Protein AF-A0AAV4UXT6-F1 (afdb_monomer_lite)

pLDDT: mean 92.18, std 6.29, range [61.75, 96.94]

Organism: Caerostris extrusa (NCBI:txid172846)

InterPro domains:
  IPR007315 GPI mannosyltransferase 2 [PF04188] (6-175)
  IPR007315 GPI mannosyltransferase 2 [PTHR12468] (5-175)

Secondary structure (DSSP, 8-state):
--HHHHHHHHHHHHHHHHHHHHHHHHHSPPP---------PPPPSHHHHHHHHHHGGGGSTTHHHHHHHHHH-S-SGGGGGS-SHHHHHHHHHHHHHHHHSTTTS-HHHHHHHHHHHHHHHHHHHHHHHHHHHHHHHH--HHHHHHHHHHHHSSGGGGTTTSS-SHHHHHHHHHHHHT-

Radius of gyration: 17.17 Å; chains: 1; bounding box: 43×36×46 Å

Structure (mmCIF, N/CA/C/O backbone):
data_AF-A0AAV4UXT6-F1
#
_entry.id   AF-A0AAV4UXT6-F1
#
loop_
_atom_site.group_PDB
_atom_site.id
_atom_site.type_symbol
_atom_site.label_atom_id
_atom_site.label_alt_id
_atom_site.label_comp_id
_atom_site.label_asym_id
_atom_site.label_entity_id
_atom_site.label_seq_id
_atom_site.pdbx_PDB_ins_code
_atom_site.Cartn_x
_atom_site.Cartn_y
_atom_site.Cartn_z
_atom_site.occupancy
_atom_site.B_iso_or_equiv
_atom_site.auth_seq_id
_atom_site.auth_comp_id
_atom_site.auth_asym_id
_atom_site.auth_atom_id
_atom_site.pdbx_PDB_model_num
ATOM 1 N N . MET A 1 1 ? -6.834 -1.978 26.016 1.00 62.28 1 MET A N 1
ATOM 2 C CA . MET A 1 1 ? -5.698 -1.827 25.078 1.00 62.28 1 MET A CA 1
ATOM 3 C C . MET A 1 1 ? -5.603 -0.395 24.570 1.00 62.28 1 MET A C 1
ATOM 5 O O . MET A 1 1 ? -6.599 0.186 24.147 1.00 62.28 1 MET A O 1
ATOM 9 N N . SER A 1 2 ? -4.402 0.189 24.598 1.00 81.94 2 SER A N 1
ATOM 10 C CA . SER A 1 2 ? -4.168 1.509 24.000 1.00 81.94 2 SER A CA 1
ATOM 11 C C . SER A 1 2 ? -4.157 1.413 22.470 1.00 81.94 2 SER A C 1
ATOM 13 O O . SER A 1 2 ? -3.849 0.358 21.909 1.00 81.94 2 SER A O 1
ATOM 15 N N . GLY A 1 3 ? -4.457 2.516 21.775 1.00 85.19 3 GLY A N 1
ATOM 16 C CA . GLY A 1 3 ? -4.380 2.569 20.306 1.00 85.19 3 GLY A CA 1
ATOM 17 C C . GLY A 1 3 ? -2.999 2.173 19.760 1.00 85.19 3 GLY A C 1
ATOM 18 O O . GLY A 1 3 ? -2.897 1.640 18.661 1.00 85.19 3 GLY A O 1
ATOM 19 N N . THR A 1 4 ? -1.944 2.329 20.563 1.00 90.81 4 THR A N 1
ATOM 20 C CA . THR A 1 4 ? -0.584 1.879 20.244 1.00 90.81 4 THR A CA 1
ATOM 21 C C . THR A 1 4 ? -0.485 0.361 20.094 1.00 90.81 4 THR A C 1
ATOM 23 O O . THR A 1 4 ? 0.225 -0.117 19.213 1.00 90.81 4 THR A O 1
ATOM 26 N N . CYS A 1 5 ? -1.195 -0.418 20.918 1.00 93.56 5 CYS A N 1
ATOM 27 C CA . CYS A 1 5 ? -1.213 -1.877 20.785 1.00 93.56 5 CYS A CA 1
ATOM 28 C C . CYS A 1 5 ? -1.879 -2.303 19.470 1.00 93.56 5 CYS A C 1
ATOM 30 O O . CYS A 1 5 ? -1.351 -3.167 18.777 1.00 93.56 5 CYS A O 1
ATOM 32 N N . VAL A 1 6 ? -2.988 -1.652 19.102 1.00 95.12 6 VAL A N 1
ATOM 33 C CA . VAL A 1 6 ? -3.695 -1.894 17.832 1.00 95.12 6 VAL A CA 1
ATOM 34 C C . VAL A 1 6 ? -2.801 -1.554 16.638 1.00 95.12 6 VAL A C 1
ATOM 36 O O . VAL A 1 6 ? -2.706 -2.335 15.696 1.00 95.12 6 VAL A O 1
ATOM 39 N N . PHE A 1 7 ? -2.077 -0.435 16.704 1.00 95.81 7 PHE A N 1
ATOM 40 C CA . PHE A 1 7 ? -1.124 -0.042 15.666 1.00 95.81 7 PHE A CA 1
ATOM 41 C C . PHE A 1 7 ? -0.001 -1.074 15.483 1.00 95.81 7 PHE A C 1
ATOM 43 O O . PHE A 1 7 ? 0.257 -1.520 14.368 1.00 95.81 7 PHE A O 1
ATOM 50 N N . LYS A 1 8 ? 0.640 -1.497 16.584 1.00 95.56 8 LYS A N 1
ATOM 51 C CA . LYS A 1 8 ? 1.703 -2.517 16.555 1.00 95.56 8 LYS A CA 1
ATOM 52 C C . LYS A 1 8 ? 1.195 -3.850 16.009 1.00 95.56 8 LYS A C 1
ATOM 54 O O . LYS A 1 8 ? 1.882 -4.480 15.211 1.00 95.56 8 LYS A O 1
ATOM 59 N N . PHE A 1 9 ? -0.007 -4.255 16.411 1.00 96.50 9 PHE A N 1
ATOM 60 C CA . PHE A 1 9 ? -0.641 -5.461 15.894 1.00 96.50 9 PHE A CA 1
ATOM 61 C C . PHE A 1 9 ? -0.889 -5.362 14.386 1.00 96.50 9 PHE A C 1
ATOM 63 O O . PHE A 1 9 ? -0.531 -6.274 13.650 1.00 96.50 9 PHE A O 1
ATOM 70 N N . SER A 1 10 ? -1.422 -4.234 13.910 1.00 96.56 10 SER A N 1
ATOM 71 C CA . SER A 1 10 ? -1.624 -4.005 12.478 1.00 96.56 10 SER A CA 1
ATOM 72 C C . SER A 1 10 ? -0.317 -4.138 11.694 1.00 96.56 10 SER A C 1
ATOM 74 O O . SER A 1 10 ? -0.272 -4.883 10.717 1.00 96.56 10 SER A O 1
ATOM 76 N N . LEU A 1 11 ? 0.769 -3.506 12.158 1.00 96.50 11 LEU A N 1
ATOM 77 C CA . LEU A 1 11 ? 2.090 -3.636 11.533 1.00 96.50 11 LEU A CA 1
ATOM 78 C C . LEU A 1 11 ? 2.589 -5.085 11.502 1.00 96.50 11 LEU A C 1
ATOM 80 O O . LEU A 1 11 ? 3.112 -5.523 10.478 1.00 96.50 11 LEU A O 1
ATOM 84 N N . PHE A 1 12 ? 2.390 -5.843 12.583 1.00 96.81 12 PHE A N 1
ATOM 85 C CA . PHE A 1 12 ? 2.720 -7.268 12.614 1.00 96.81 12 PHE A CA 1
ATOM 86 C C . PHE A 1 12 ? 1.941 -8.051 11.547 1.00 96.81 12 PHE A C 1
ATOM 88 O O . PHE A 1 12 ? 2.535 -8.829 10.803 1.00 96.81 12 PHE A O 1
ATOM 95 N N . VAL A 1 13 ? 0.637 -7.793 11.396 1.00 96.81 13 VAL A N 1
ATOM 96 C CA . VAL A 1 13 ? -0.163 -8.422 10.336 1.00 96.81 13 VAL A CA 1
ATOM 97 C C . VAL A 1 13 ? 0.342 -8.008 8.949 1.00 96.81 13 VAL A C 1
ATOM 99 O O . VAL A 1 13 ? 0.394 -8.850 8.061 1.00 96.81 13 VAL A O 1
ATOM 102 N N . ARG A 1 14 ? 0.747 -6.748 8.727 1.00 95.62 14 ARG A N 1
ATOM 103 C CA . ARG A 1 14 ? 1.320 -6.319 7.431 1.00 95.62 14 ARG A CA 1
ATOM 104 C C . ARG A 1 14 ? 2.613 -7.063 7.109 1.00 95.62 14 ARG A C 1
ATOM 106 O O . ARG A 1 14 ? 2.767 -7.541 5.991 1.00 95.62 14 ARG A O 1
ATOM 113 N N . PHE A 1 15 ? 3.501 -7.212 8.088 1.00 96.12 15 PHE A N 1
ATOM 114 C CA . PHE A 1 15 ? 4.720 -8.002 7.927 1.00 96.12 15 PHE A CA 1
ATOM 115 C C . PHE A 1 15 ? 4.406 -9.465 7.587 1.00 96.12 15 PHE A C 1
ATOM 117 O O . PHE A 1 15 ? 4.998 -10.033 6.672 1.00 96.12 15 PHE A O 1
ATOM 124 N N . PHE A 1 16 ? 3.414 -10.054 8.258 1.00 96.50 16 PHE A N 1
ATOM 125 C CA . PHE A 1 16 ? 2.954 -11.405 7.954 1.00 96.50 16 PHE A CA 1
ATOM 126 C C . PHE A 1 16 ? 2.375 -11.529 6.533 1.00 96.50 16 PHE A C 1
ATOM 128 O O . PHE A 1 16 ? 2.698 -12.480 5.826 1.00 96.50 16 PHE A O 1
ATOM 135 N N . VAL A 1 17 ? 1.591 -10.547 6.070 1.00 96.44 17 VAL A N 1
ATOM 136 C CA . VAL A 1 17 ? 1.073 -10.496 4.688 1.00 96.44 17 VAL A CA 1
ATOM 137 C C . VAL A 1 17 ? 2.209 -10.420 3.664 1.00 96.44 17 VAL A C 1
ATOM 139 O O . VAL A 1 17 ? 2.128 -11.092 2.641 1.00 96.44 17 VAL A O 1
ATOM 142 N N . ILE A 1 18 ? 3.285 -9.673 3.940 1.00 96.06 18 ILE A N 1
ATOM 143 C CA . ILE A 1 18 ? 4.481 -9.642 3.079 1.00 96.06 18 ILE A CA 1
ATOM 144 C C . ILE A 1 18 ? 5.108 -11.040 2.983 1.00 96.06 18 ILE A C 1
ATOM 146 O O . ILE A 1 18 ? 5.388 -11.506 1.883 1.00 96.06 18 ILE A O 1
ATOM 150 N N . ILE A 1 19 ? 5.267 -11.754 4.103 1.00 96.38 19 ILE A N 1
ATOM 151 C CA . ILE A 1 19 ? 5.799 -13.129 4.091 1.00 96.38 19 ILE A CA 1
ATOM 152 C C . ILE A 1 19 ? 4.906 -14.058 3.262 1.00 96.38 19 ILE A C 1
ATOM 154 O O . ILE A 1 19 ? 5.407 -14.787 2.405 1.00 96.38 19 ILE A O 1
ATOM 158 N N . LEU A 1 20 ? 3.590 -14.029 3.493 1.00 95.56 20 LEU A N 1
ATOM 159 C CA . LEU A 1 20 ? 2.650 -14.855 2.736 1.00 95.56 20 LEU A CA 1
ATOM 160 C C . LEU A 1 20 ? 2.705 -14.536 1.244 1.00 95.56 20 LEU A C 1
ATOM 162 O O . LEU A 1 20 ? 2.775 -15.453 0.430 1.00 95.56 20 LEU A O 1
ATOM 166 N N . GLN A 1 21 ? 2.725 -13.253 0.881 1.00 95.19 21 GLN A N 1
ATOM 167 C CA . GLN A 1 21 ? 2.841 -12.824 -0.508 1.00 95.19 21 GLN A CA 1
ATOM 168 C C . GLN A 1 21 ? 4.116 -13.376 -1.152 1.00 95.19 21 GLN A C 1
ATOM 170 O O . GLN A 1 21 ? 4.045 -13.875 -2.273 1.00 95.19 21 GLN A O 1
ATOM 175 N N . VAL A 1 22 ? 5.261 -13.344 -0.463 1.00 96.25 22 VAL A N 1
ATOM 176 C CA . VAL A 1 22 ? 6.520 -13.909 -0.976 1.00 96.25 22 VAL A CA 1
ATOM 177 C C . VAL A 1 22 ? 6.392 -15.406 -1.233 1.00 96.25 22 VAL A C 1
ATOM 179 O O . VAL A 1 22 ? 6.798 -15.871 -2.294 1.00 96.25 22 VAL A O 1
ATOM 182 N N . ILE A 1 23 ? 5.813 -16.159 -0.295 1.00 96.06 23 ILE A N 1
ATOM 183 C CA . ILE A 1 23 ? 5.627 -17.609 -0.435 1.00 96.06 23 ILE A CA 1
ATOM 184 C C . ILE A 1 23 ? 4.699 -17.909 -1.618 1.00 96.06 23 ILE A C 1
ATOM 186 O O . ILE A 1 23 ? 5.074 -18.637 -2.538 1.00 96.06 23 ILE A O 1
ATOM 190 N N . PHE A 1 24 ? 3.504 -17.313 -1.641 1.00 94.38 24 PHE A N 1
ATOM 191 C CA . PHE A 1 24 ? 2.503 -17.611 -2.665 1.00 94.38 24 PHE A CA 1
ATOM 192 C C . PHE A 1 24 ? 2.919 -17.148 -4.058 1.00 94.38 24 PHE A C 1
ATOM 194 O O . PHE A 1 24 ? 2.705 -17.887 -5.010 1.00 94.38 24 PHE A O 1
ATOM 201 N N . ASN A 1 25 ? 3.606 -16.011 -4.186 1.00 93.62 25 ASN A N 1
ATOM 202 C CA . ASN A 1 25 ? 4.142 -15.546 -5.469 1.00 93.62 25 ASN A CA 1
ATOM 203 C C . ASN A 1 25 ? 5.218 -16.489 -6.048 1.00 93.62 25 ASN A C 1
ATOM 205 O O . ASN A 1 25 ? 5.649 -16.305 -7.182 1.00 93.62 25 ASN A O 1
ATOM 209 N N . ARG A 1 26 ? 5.718 -17.461 -5.275 1.00 92.12 26 ARG A N 1
ATOM 210 C CA . ARG A 1 26 ? 6.676 -18.473 -5.752 1.00 92.12 26 ARG A CA 1
ATOM 211 C C . ARG A 1 26 ? 6.064 -19.848 -5.909 1.00 92.12 26 ARG A C 1
ATOM 213 O O . ARG A 1 26 ? 6.454 -20.575 -6.815 1.00 92.12 26 ARG A O 1
ATOM 220 N N . CYS A 1 27 ? 5.135 -20.204 -5.033 1.00 94.88 27 CYS A N 1
ATOM 221 C CA . CYS A 1 27 ? 4.478 -21.501 -5.081 1.00 94.88 27 CYS A CA 1
ATOM 222 C C . CYS A 1 27 ? 3.345 -21.550 -6.110 1.00 94.88 27 CYS A C 1
ATOM 224 O O . CYS A 1 27 ? 3.051 -22.625 -6.625 1.00 94.88 27 CYS A O 1
ATOM 226 N N . VAL A 1 28 ? 2.699 -20.416 -6.395 1.00 92.81 28 VAL A N 1
ATOM 227 C CA . VAL A 1 28 ? 1.532 -20.345 -7.275 1.00 92.81 28 VAL A CA 1
ATOM 228 C C . VAL A 1 28 ? 1.920 -19.622 -8.565 1.00 92.81 28 VAL A C 1
ATOM 230 O O . VAL A 1 28 ? 2.397 -18.489 -8.495 1.00 92.81 28 VAL A O 1
ATOM 233 N N . PRO A 1 29 ? 1.747 -20.252 -9.741 1.00 89.06 29 PRO A N 1
ATOM 234 C CA . PRO A 1 29 ? 2.010 -19.589 -11.009 1.00 89.06 29 PRO A CA 1
ATOM 235 C C . PRO A 1 29 ? 1.006 -18.457 -11.240 1.00 89.06 29 PRO A C 1
ATOM 237 O O . PRO A 1 29 ? -0.183 -18.594 -10.944 1.00 89.06 29 PRO A O 1
ATOM 240 N N . ASP A 1 30 ? 1.486 -17.350 -11.804 1.00 85.31 30 ASP A N 1
ATOM 241 C CA . ASP A 1 30 ? 0.629 -16.220 -12.146 1.00 85.31 30 ASP A CA 1
ATOM 242 C C . ASP A 1 30 ? -0.387 -16.623 -13.223 1.00 85.31 30 ASP A C 1
ATOM 244 O O . ASP A 1 30 ? -0.050 -17.230 -14.244 1.00 85.31 30 ASP A O 1
ATOM 248 N N . HIS A 1 31 ? -1.647 -16.246 -13.009 1.00 86.69 31 HIS A N 1
ATOM 249 C CA . HIS A 1 31 ? -2.671 -16.378 -14.034 1.00 86.69 31 HIS A CA 1
ATOM 250 C C . HIS A 1 31 ? -2.338 -15.457 -15.215 1.00 86.69 31 HIS A C 1
ATOM 252 O O . HIS A 1 31 ? -2.082 -14.264 -15.031 1.00 86.69 31 HIS A O 1
ATOM 258 N N . ASN A 1 32 ? -2.360 -15.993 -16.437 1.00 85.25 32 ASN A N 1
ATOM 259 C CA . ASN A 1 32 ? -2.116 -15.196 -17.635 1.00 85.25 32 ASN A CA 1
ATOM 260 C C . ASN A 1 32 ? -3.364 -14.382 -18.002 1.00 85.25 32 ASN A C 1
ATOM 262 O O . ASN A 1 32 ? -4.143 -14.777 -18.865 1.00 85.25 32 ASN A O 1
ATOM 266 N N . ALA A 1 33 ? -3.546 -13.254 -17.320 1.00 82.69 33 ALA A N 1
ATOM 267 C CA . ALA A 1 33 ? -4.572 -12.280 -17.653 1.00 82.69 33 ALA A CA 1
ATOM 268 C C . ALA A 1 33 ? -4.100 -11.358 -18.788 1.00 82.69 33 ALA A C 1
ATOM 270 O O . ALA A 1 33 ? -2.948 -10.896 -18.790 1.00 82.69 33 ALA A O 1
ATOM 271 N N . ASP A 1 34 ? -5.021 -11.035 -19.698 1.00 85.19 34 ASP A N 1
ATOM 272 C CA . ASP A 1 34 ? -4.883 -9.958 -20.688 1.00 85.19 34 ASP A CA 1
ATOM 273 C C . ASP A 1 34 ? -5.149 -8.591 -20.030 1.00 85.19 34 ASP A C 1
ATOM 275 O O . ASP A 1 34 ? -6.065 -7.848 -20.373 1.00 85.19 34 ASP A O 1
ATOM 279 N N . ALA A 1 35 ? -4.402 -8.320 -18.959 1.00 85.94 35 ALA A N 1
ATOM 280 C CA . ALA A 1 35 ? -4.487 -7.098 -18.172 1.00 85.94 35 ALA A CA 1
ATOM 281 C C . ALA A 1 35 ? -3.320 -6.166 -18.507 1.00 85.94 35 ALA A C 1
ATOM 283 O O . ALA A 1 35 ? -2.271 -6.603 -18.989 1.00 85.94 35 ALA A O 1
ATOM 284 N N . PHE A 1 36 ? -3.485 -4.880 -18.198 1.00 88.81 36 PHE A N 1
ATOM 285 C CA . PHE A 1 36 ? -2.430 -3.888 -18.368 1.00 88.81 36 PHE A CA 1
ATOM 286 C C . PHE A 1 36 ? -1.145 -4.302 -17.643 1.00 88.81 36 PHE A C 1
ATOM 288 O O . PHE A 1 36 ? -1.154 -4.677 -16.468 1.00 88.81 36 PHE A O 1
ATOM 295 N N . ARG A 1 37 ? -0.023 -4.202 -18.358 1.00 88.56 37 ARG A N 1
ATOM 296 C CA . ARG A 1 37 ? 1.320 -4.447 -17.833 1.00 88.56 37 ARG A CA 1
ATOM 297 C C . ARG A 1 37 ? 2.154 -3.207 -18.080 1.00 88.56 37 ARG A C 1
ATOM 299 O O . ARG A 1 37 ? 2.190 -2.699 -19.198 1.00 88.56 37 ARG A O 1
ATOM 306 N N . LEU A 1 38 ? 2.830 -2.741 -17.040 1.00 86.56 38 LEU A N 1
ATOM 307 C CA . LEU A 1 38 ? 3.765 -1.635 -17.130 1.00 86.56 38 LEU A CA 1
ATOM 308 C C . LEU A 1 38 ? 4.868 -1.979 -18.152 1.00 86.56 38 LEU A C 1
ATOM 310 O O . LEU A 1 38 ? 5.574 -2.973 -17.955 1.00 86.56 38 LEU A O 1
ATOM 314 N N . PRO A 1 39 ? 5.057 -1.182 -19.218 1.00 73.62 39 PRO A N 1
ATOM 315 C CA . PRO A 1 39 ? 6.153 -1.388 -20.155 1.00 73.62 39 PRO A CA 1
ATOM 316 C C . PRO A 1 39 ? 7.461 -0.897 -19.515 1.00 73.62 39 PRO A C 1
ATOM 318 O O . PRO A 1 39 ? 7.778 0.288 -19.588 1.00 73.62 39 PRO A O 1
ATOM 321 N N . TYR A 1 40 ? 8.206 -1.769 -18.825 1.00 70.69 40 TYR A N 1
ATOM 322 C CA . TYR A 1 40 ? 9.471 -1.372 -18.190 1.00 70.69 40 TYR A CA 1
ATOM 323 C C . TYR A 1 40 ? 10.473 -2.522 -17.993 1.00 70.69 40 TYR A C 1
ATOM 325 O O . TYR A 1 40 ? 10.098 -3.675 -17.782 1.00 70.69 40 TYR A O 1
ATOM 333 N N . GLU A 1 41 ? 11.764 -2.178 -18.013 1.00 69.44 41 GLU A N 1
ATOM 334 C CA . GLU A 1 41 ? 12.885 -3.093 -17.784 1.00 69.44 41 GLU A CA 1
ATOM 335 C C . GLU A 1 41 ? 13.230 -3.201 -16.296 1.00 69.44 41 GLU A C 1
ATOM 337 O O . GLU A 1 41 ? 13.492 -2.200 -15.635 1.00 69.44 41 GLU A O 1
ATOM 342 N N . LYS A 1 42 ? 13.285 -4.420 -15.747 1.00 72.44 42 LYS A N 1
ATOM 343 C CA . LYS A 1 42 ? 13.676 -4.628 -14.344 1.00 72.44 42 LYS A CA 1
ATOM 344 C C . LYS A 1 42 ? 15.032 -3.967 -14.061 1.00 72.44 42 LYS A C 1
ATOM 346 O O . LYS A 1 42 ? 16.009 -4.210 -14.763 1.00 72.44 42 LYS A O 1
ATOM 351 N N . GLY A 1 43 ? 15.087 -3.156 -13.001 1.00 77.00 43 GLY A N 1
ATOM 352 C CA . GLY A 1 43 ? 16.318 -2.482 -12.594 1.00 77.00 43 GLY A CA 1
ATOM 353 C C . GLY A 1 43 ? 17.450 -3.475 -12.325 1.00 77.00 43 GLY A C 1
ATOM 354 O O . GLY A 1 43 ? 17.248 -4.487 -11.656 1.00 77.00 43 GLY A O 1
ATOM 355 N N . VAL A 1 44 ? 18.648 -3.166 -12.817 1.00 81.62 44 VAL A N 1
ATOM 356 C CA . VAL A 1 44 ? 19.842 -4.001 -12.636 1.00 81.62 44 VAL A CA 1
ATOM 357 C C . VAL A 1 44 ? 20.461 -3.745 -11.256 1.00 81.62 44 VAL A C 1
ATOM 359 O O . VAL A 1 44 ? 20.420 -2.628 -10.738 1.00 81.62 44 VAL A O 1
ATOM 362 N N . GLY A 1 45 ? 21.035 -4.779 -10.638 1.00 88.50 45 GLY A N 1
ATOM 363 C CA . GLY A 1 45 ? 21.782 -4.676 -9.380 1.00 88.50 45 GLY A CA 1
ATOM 364 C C . GLY A 1 45 ? 21.142 -5.418 -8.207 1.00 88.50 45 GLY A C 1
ATOM 365 O O . GLY A 1 45 ? 19.943 -5.687 -8.185 1.00 88.50 45 GLY A O 1
ATOM 366 N N . VAL A 1 46 ? 21.963 -5.744 -7.207 1.00 90.88 46 VAL A N 1
ATOM 367 C CA . VAL A 1 46 ? 21.585 -6.624 -6.087 1.00 90.88 46 VAL A CA 1
ATOM 368 C C . VAL A 1 46 ? 20.403 -6.066 -5.293 1.00 90.88 46 VAL A C 1
ATOM 370 O O . VAL A 1 46 ? 19.443 -6.788 -5.041 1.00 90.88 46 VAL A O 1
ATOM 373 N N . SER A 1 47 ? 20.419 -4.773 -4.963 1.00 91.81 47 SER A N 1
ATOM 374 C CA . SER A 1 47 ? 19.334 -4.118 -4.221 1.00 91.81 47 SER A CA 1
ATOM 375 C C . SER A 1 47 ? 18.003 -4.169 -4.976 1.00 91.81 47 SER A C 1
ATOM 377 O O . SER A 1 47 ? 16.962 -4.438 -4.380 1.00 91.81 47 SER A O 1
ATOM 379 N N . ASN A 1 48 ? 18.035 -3.980 -6.299 1.00 91.81 48 ASN A N 1
ATOM 380 C CA . ASN A 1 48 ? 16.851 -4.091 -7.146 1.00 91.81 48 ASN A CA 1
ATOM 381 C C . ASN A 1 48 ? 16.309 -5.522 -7.175 1.00 91.81 48 ASN A C 1
ATOM 383 O O . ASN A 1 48 ? 15.100 -5.721 -7.043 1.00 91.81 48 ASN A O 1
ATOM 387 N N . THR A 1 49 ? 17.194 -6.512 -7.295 1.00 92.44 49 THR A N 1
ATOM 388 C CA . THR A 1 49 ? 16.823 -7.928 -7.244 1.00 92.44 49 THR A CA 1
ATOM 389 C C . THR A 1 49 ? 16.199 -8.287 -5.904 1.00 92.44 49 THR A C 1
ATOM 391 O O . THR A 1 49 ? 15.176 -8.959 -5.892 1.00 92.44 49 THR A O 1
ATOM 394 N N . ILE A 1 50 ? 16.753 -7.808 -4.787 1.00 93.94 50 ILE A N 1
ATOM 395 C CA . ILE A 1 50 ? 16.203 -8.046 -3.445 1.00 93.94 50 ILE A CA 1
ATOM 396 C C . ILE A 1 50 ? 14.801 -7.440 -3.329 1.00 93.94 50 ILE A C 1
ATOM 398 O O . ILE A 1 50 ? 13.859 -8.144 -2.977 1.00 93.94 50 ILE A O 1
ATOM 402 N N . VAL A 1 51 ? 14.631 -6.159 -3.667 1.00 94.12 51 VAL A N 1
ATOM 403 C CA . VAL A 1 51 ? 13.320 -5.496 -3.577 1.00 94.12 51 VAL A CA 1
ATOM 404 C C . VAL A 1 51 ? 12.288 -6.198 -4.458 1.00 94.12 51 VAL A C 1
ATOM 406 O O . VAL A 1 51 ? 11.201 -6.521 -3.984 1.00 94.12 51 VAL A O 1
ATOM 409 N N . SER A 1 52 ? 12.648 -6.520 -5.701 1.00 92.69 52 SER A N 1
ATOM 410 C CA . SER A 1 52 ? 11.764 -7.255 -6.614 1.00 92.69 52 SER A CA 1
ATOM 411 C C . SER A 1 52 ? 11.437 -8.641 -6.058 1.00 92.69 52 SER A C 1
ATOM 413 O O . SER A 1 52 ? 10.279 -9.038 -6.021 1.00 92.69 52 SER A O 1
ATOM 415 N N . TYR A 1 53 ? 12.436 -9.360 -5.541 1.00 93.25 53 TYR A N 1
ATOM 416 C CA . TYR A 1 53 ? 12.257 -10.694 -4.976 1.00 93.25 53 TYR A CA 1
ATOM 417 C C . TYR A 1 53 ? 11.183 -10.704 -3.887 1.00 93.25 53 TYR A C 1
ATOM 419 O O . TYR A 1 53 ? 10.346 -11.611 -3.877 1.00 93.25 53 TYR A O 1
ATOM 427 N N . PHE A 1 54 ? 11.231 -9.720 -2.984 1.00 95.31 54 PHE A N 1
ATOM 428 C CA . PHE A 1 54 ? 10.350 -9.654 -1.825 1.00 95.31 54 PHE A CA 1
ATOM 429 C C . PHE A 1 54 ? 9.001 -8.997 -2.107 1.00 95.31 54 PHE A C 1
ATOM 431 O O . PHE A 1 54 ? 8.039 -9.354 -1.446 1.00 95.31 54 PHE A O 1
ATOM 438 N N . LEU A 1 55 ? 8.914 -8.046 -3.038 1.00 95.81 55 LEU A N 1
ATOM 439 C CA . LEU A 1 55 ? 7.740 -7.174 -3.153 1.00 95.81 55 LEU A CA 1
ATOM 440 C C . LEU A 1 55 ? 7.062 -7.208 -4.534 1.00 95.81 55 LEU A C 1
ATOM 442 O O . LEU A 1 55 ? 6.008 -6.600 -4.693 1.00 95.81 55 LEU A O 1
ATOM 446 N N . GLU A 1 56 ? 7.608 -7.909 -5.537 1.00 92.44 56 GLU A N 1
ATOM 447 C CA . GLU A 1 56 ? 7.053 -7.922 -6.906 1.00 92.44 56 GLU A CA 1
ATOM 448 C C . GLU A 1 56 ? 5.590 -8.389 -6.956 1.00 92.44 56 GLU A C 1
ATOM 450 O O . GLU A 1 56 ? 4.821 -7.868 -7.763 1.00 92.44 56 GLU A O 1
ATOM 455 N N . GLY A 1 57 ? 5.151 -9.289 -6.071 1.00 92.94 57 GLY A N 1
ATOM 456 C CA . GLY A 1 57 ? 3.750 -9.728 -6.043 1.00 92.94 57 GLY A CA 1
ATOM 457 C C . GLY A 1 57 ? 2.761 -8.608 -5.713 1.00 92.94 57 GLY A C 1
ATOM 458 O O . GLY A 1 57 ? 1.629 -8.626 -6.188 1.00 92.94 57 GLY A O 1
ATOM 459 N N . PHE A 1 58 ? 3.195 -7.571 -4.991 1.00 95.38 58 PHE A N 1
ATOM 460 C CA . PHE A 1 58 ? 2.379 -6.384 -4.727 1.00 95.38 58 PHE A CA 1
ATOM 461 C C . PHE A 1 58 ? 2.230 -5.452 -5.930 1.00 95.38 58 PHE A C 1
ATOM 463 O O . PHE A 1 58 ? 1.428 -4.522 -5.872 1.00 95.38 58 PHE A O 1
ATOM 470 N N . SER A 1 59 ? 2.983 -5.685 -7.009 1.00 93.12 59 SER A N 1
ATOM 471 C CA . SER A 1 59 ? 2.856 -4.933 -8.258 1.00 93.12 59 SER A CA 1
ATOM 472 C C . SER A 1 59 ? 1.784 -5.490 -9.194 1.00 93.12 59 SER A C 1
ATOM 474 O O . SER A 1 59 ? 1.542 -4.890 -10.231 1.00 93.12 59 SER A O 1
ATOM 476 N N . ARG A 1 60 ? 1.164 -6.637 -8.897 1.00 89.94 60 ARG A N 1
ATOM 477 C CA . ARG A 1 60 ? 0.214 -7.303 -9.804 1.00 89.94 60 ARG A CA 1
ATOM 478 C C . ARG A 1 60 ? -1.138 -6.576 -9.870 1.00 89.94 60 ARG A C 1
ATOM 480 O O . ARG A 1 60 ? -1.508 -5.861 -8.943 1.00 89.94 60 ARG A O 1
ATOM 487 N N . TRP A 1 61 ? -1.886 -6.826 -10.947 1.00 92.44 61 TRP A N 1
ATOM 488 C CA . TRP A 1 61 ? -3.232 -6.276 -11.168 1.00 92.44 61 TRP A CA 1
ATOM 489 C C . TRP A 1 61 ? -3.234 -4.744 -11.193 1.00 92.44 61 TRP A C 1
ATOM 491 O O . TRP A 1 61 ? -2.371 -4.147 -11.838 1.00 92.44 61 TRP A O 1
ATOM 501 N N . ASP A 1 62 ? -4.170 -4.094 -10.504 1.00 93.56 62 ASP A N 1
ATOM 502 C CA . ASP A 1 62 ? -4.350 -2.647 -10.621 1.00 93.56 62 ASP A CA 1
ATOM 503 C C . ASP A 1 62 ? -3.183 -1.841 -10.044 1.00 93.56 62 ASP A C 1
ATOM 505 O O . ASP A 1 62 ? -2.978 -0.682 -10.413 1.00 93.56 62 ASP A O 1
ATOM 509 N N . ALA A 1 63 ? -2.342 -2.466 -9.213 1.00 94.75 63 ALA A N 1
ATOM 510 C CA . ALA A 1 63 ? -1.082 -1.880 -8.770 1.00 94.75 63 ALA A CA 1
ATOM 511 C C . ALA A 1 63 ? -0.179 -1.471 -9.950 1.00 94.75 63 ALA A C 1
ATOM 513 O O . ALA A 1 63 ? 0.572 -0.501 -9.830 1.00 94.75 63 ALA A O 1
ATOM 514 N N . GLN A 1 64 ? -0.282 -2.140 -11.108 1.00 94.69 64 GLN A N 1
ATOM 515 C CA . GLN A 1 64 ? 0.416 -1.743 -12.337 1.00 94.69 64 GLN A CA 1
ATOM 516 C C . GLN A 1 64 ? 0.015 -0.331 -12.788 1.00 94.69 64 GLN A C 1
ATOM 518 O O . GLN A 1 64 ? 0.883 0.441 -13.195 1.00 94.69 64 GLN A O 1
ATOM 523 N N . TYR A 1 65 ? -1.265 0.042 -12.678 1.00 95.62 65 TYR A N 1
ATOM 524 C CA . TYR A 1 65 ? -1.728 1.390 -13.018 1.00 95.62 65 TYR A CA 1
ATOM 525 C C . TYR A 1 65 ? -1.224 2.423 -12.017 1.00 95.62 65 TYR A C 1
ATOM 527 O O . TYR A 1 65 ? -0.714 3.464 -12.425 1.00 95.62 65 TYR A O 1
ATOM 535 N N . PHE A 1 66 ? -1.295 2.140 -10.713 1.00 96.19 66 PHE A N 1
ATOM 536 C CA . PHE A 1 66 ? -0.770 3.051 -9.692 1.00 96.19 66 PHE A CA 1
ATOM 537 C C . PHE A 1 66 ? 0.738 3.292 -9.857 1.00 96.19 66 PHE A C 1
ATOM 539 O O . PHE A 1 66 ? 1.193 4.438 -9.792 1.00 96.19 66 PHE A O 1
ATOM 546 N N . LEU A 1 67 ? 1.506 2.237 -10.152 1.00 95.44 67 LEU A N 1
ATOM 547 C CA . LEU A 1 67 ? 2.926 2.336 -10.489 1.00 95.44 67 LEU A CA 1
ATOM 548 C C . LEU A 1 67 ? 3.139 3.158 -11.761 1.00 95.44 67 LEU A C 1
ATOM 550 O O . LEU A 1 67 ? 3.915 4.114 -11.735 1.00 95.44 67 LEU A O 1
ATOM 554 N N . HIS A 1 68 ? 2.412 2.852 -12.838 1.00 95.50 68 HIS A N 1
ATOM 555 C CA . HIS A 1 68 ? 2.485 3.594 -14.093 1.00 95.50 68 HIS A CA 1
ATOM 556 C C . HIS A 1 68 ? 2.226 5.091 -13.881 1.00 95.50 68 HIS A C 1
ATOM 558 O O . HIS A 1 68 ? 3.042 5.921 -14.274 1.00 95.50 68 HIS A O 1
ATOM 564 N N . ILE A 1 69 ? 1.125 5.450 -13.218 1.00 95.88 69 ILE A N 1
ATOM 565 C CA . ILE A 1 69 ? 0.752 6.846 -12.960 1.00 95.88 69 ILE A CA 1
ATOM 566 C C . ILE A 1 69 ? 1.810 7.539 -12.095 1.00 95.88 69 ILE A C 1
ATOM 568 O O . ILE A 1 69 ? 2.138 8.701 -12.331 1.00 95.88 69 ILE A O 1
ATOM 572 N N . SER A 1 70 ? 2.395 6.841 -11.119 1.00 95.44 70 SER A N 1
ATOM 573 C CA . SER A 1 70 ? 3.445 7.423 -10.277 1.00 95.44 70 SER A CA 1
ATOM 574 C C . SER A 1 70 ? 4.723 7.764 -11.061 1.00 95.44 70 SER A C 1
ATOM 576 O O . SER A 1 70 ? 5.370 8.776 -10.771 1.00 95.44 70 SER A O 1
ATOM 578 N N . LEU A 1 71 ? 5.062 6.960 -12.075 1.00 93.88 71 LEU A N 1
ATOM 579 C CA . LEU A 1 71 ? 6.270 7.110 -12.888 1.00 93.88 71 LEU A CA 1
ATOM 580 C C . LEU A 1 71 ? 6.059 8.077 -14.059 1.00 93.88 71 LEU A C 1
ATOM 582 O O . LEU A 1 71 ? 6.847 9.005 -14.245 1.00 93.88 71 LEU A O 1
ATOM 586 N N . TYR A 1 72 ? 4.979 7.881 -14.813 1.00 94.56 72 TYR A N 1
ATOM 587 C CA . TYR A 1 72 ? 4.738 8.516 -16.111 1.00 94.56 72 TYR A CA 1
ATOM 588 C C . TYR A 1 72 ? 3.536 9.468 -16.116 1.00 94.56 72 TYR A C 1
ATOM 590 O O . TYR A 1 72 ? 3.386 10.263 -17.040 1.00 94.56 72 TYR A O 1
ATOM 598 N N . GLY A 1 73 ? 2.701 9.439 -15.075 1.00 94.25 73 GLY A N 1
ATOM 599 C CA . GLY A 1 73 ? 1.449 10.190 -15.027 1.00 94.25 73 GLY A CA 1
ATOM 600 C C . GLY A 1 73 ? 0.307 9.511 -15.788 1.00 94.25 73 GLY A C 1
ATOM 601 O O . GLY A 1 73 ? 0.343 8.317 -16.092 1.00 94.25 73 GLY A O 1
ATOM 602 N N . TYR A 1 74 ? -0.736 10.290 -16.062 1.00 94.94 74 TYR A N 1
ATOM 603 C CA . TYR A 1 74 ? -1.943 9.841 -16.754 1.00 94.94 74 TYR A CA 1
ATOM 604 C C . TYR A 1 74 ? -1.733 9.905 -18.268 1.00 94.94 74 TYR A C 1
ATOM 606 O O . TYR A 1 74 ? -1.948 10.948 -18.879 1.00 94.94 74 TYR A O 1
ATOM 614 N N . THR A 1 75 ? -1.270 8.807 -18.867 1.00 94.12 75 THR A N 1
ATOM 615 C CA . THR A 1 75 ? -0.964 8.736 -20.311 1.00 94.12 75 THR A CA 1
ATOM 616 C C . THR A 1 75 ? -2.009 7.972 -21.124 1.00 94.12 75 THR A C 1
ATOM 618 O O . THR A 1 75 ? -2.027 8.086 -22.346 1.00 94.12 75 THR A O 1
ATOM 621 N N . HIS A 1 76 ? -2.872 7.189 -20.470 1.00 89.44 76 HIS A N 1
ATOM 622 C CA . HIS A 1 76 ? -3.873 6.337 -21.118 1.00 89.44 76 HIS A CA 1
ATOM 623 C C . HIS A 1 76 ? -5.262 6.591 -20.536 1.00 89.44 76 HIS A C 1
ATOM 625 O O . HIS A 1 76 ? -5.390 6.834 -19.339 1.00 89.44 76 HIS A O 1
ATOM 631 N N . GLU A 1 77 ? -6.313 6.440 -21.337 1.00 92.19 77 GLU A N 1
ATOM 632 C CA .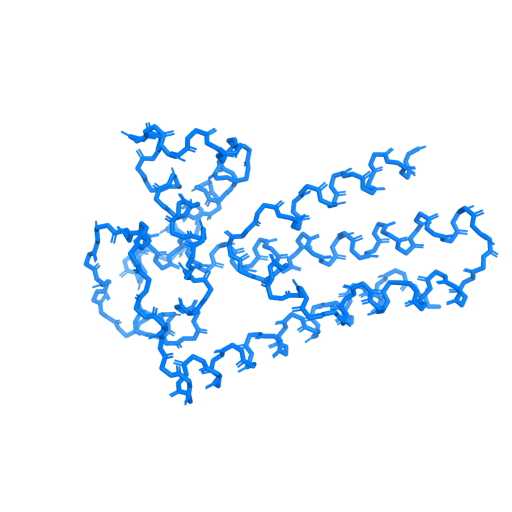 GLU A 1 77 ? -7.702 6.639 -20.888 1.00 92.19 77 GLU A CA 1
ATOM 633 C C . GLU A 1 77 ? -8.069 5.737 -19.702 1.00 92.19 77 GLU A C 1
ATOM 635 O O . GLU A 1 77 ? -8.656 6.197 -18.726 1.00 92.19 77 GLU A O 1
ATOM 640 N N . ASN A 1 78 ? -7.597 4.486 -19.709 1.00 90.69 78 ASN A N 1
ATOM 641 C CA . ASN A 1 78 ? -7.811 3.534 -18.614 1.00 90.69 78 ASN A CA 1
ATOM 642 C C . ASN A 1 78 ? -7.231 4.015 -17.270 1.00 90.69 78 ASN A C 1
ATOM 644 O O . ASN A 1 78 ? -7.701 3.603 -16.214 1.00 90.69 78 ASN A O 1
ATOM 648 N N . THR A 1 79 ? -6.229 4.906 -17.281 1.00 93.25 79 THR A N 1
ATOM 649 C CA . THR A 1 79 ? -5.664 5.452 -16.036 1.00 93.25 79 THR A CA 1
ATOM 650 C C . THR A 1 79 ? -6.616 6.422 -15.337 1.00 93.25 79 THR A C 1
ATOM 652 O O . THR A 1 79 ? -6.490 6.612 -14.132 1.00 93.25 79 THR A O 1
ATOM 655 N N . LEU A 1 80 ? -7.607 6.984 -16.040 1.00 93.56 80 LEU A N 1
ATOM 656 C CA . LEU A 1 80 ? -8.557 7.957 -15.487 1.00 93.56 80 LEU A CA 1
ATOM 657 C C . LEU A 1 80 ? -9.491 7.364 -14.420 1.00 93.56 80 LEU A C 1
ATOM 659 O O . LEU A 1 80 ? -10.043 8.112 -13.617 1.00 93.56 80 LEU A O 1
ATOM 663 N N . ALA A 1 81 ? -9.628 6.035 -14.364 1.00 93.88 81 ALA A N 1
ATOM 664 C CA . ALA A 1 81 ? -10.367 5.347 -13.305 1.00 93.88 81 ALA A CA 1
ATOM 665 C C . ALA A 1 81 ? -9.687 5.452 -11.923 1.00 93.88 81 ALA A C 1
ATOM 667 O O . ALA A 1 81 ? -10.330 5.244 -10.895 1.00 93.88 81 ALA A O 1
ATOM 668 N N . PHE A 1 82 ? -8.395 5.791 -11.879 1.00 94.88 82 PHE A N 1
ATOM 669 C CA . PHE A 1 82 ? -7.610 5.859 -10.651 1.00 94.88 82 PHE A CA 1
ATOM 670 C C . PHE A 1 82 ? -7.474 7.305 -10.180 1.00 94.88 82 PHE A C 1
ATOM 672 O O . PHE A 1 82 ? -6.811 8.119 -10.821 1.00 94.88 82 PHE A O 1
ATOM 679 N N . PHE A 1 83 ? -8.069 7.639 -9.034 1.00 93.94 83 PHE A N 1
ATOM 680 C CA . PHE A 1 83 ? -8.037 9.000 -8.488 1.00 93.94 83 PHE A CA 1
ATOM 681 C C . PHE A 1 83 ? -6.609 9.485 -8.160 1.00 93.94 83 PHE A C 1
ATOM 683 O O . PHE A 1 83 ? -5.794 8.701 -7.673 1.00 93.94 83 PHE A O 1
ATOM 690 N N . PRO A 1 84 ? -6.300 10.786 -8.342 1.00 93.69 84 PRO A N 1
ATOM 691 C CA . PRO A 1 84 ? -4.923 11.296 -8.389 1.00 93.69 84 PRO A CA 1
ATOM 692 C C . PRO A 1 84 ? -4.185 11.374 -7.058 1.00 93.69 84 PRO A C 1
ATOM 694 O O . PRO A 1 84 ? -2.956 11.301 -7.043 1.00 93.69 84 PRO A O 1
ATOM 697 N N . PHE A 1 85 ? -4.887 11.490 -5.932 1.00 94.38 85 PHE A N 1
ATOM 698 C CA . PHE A 1 85 ? -4.233 11.739 -4.645 1.00 94.38 85 PHE A CA 1
ATOM 699 C C . PHE A 1 85 ? -3.273 10.619 -4.232 1.00 94.38 85 PHE A C 1
ATOM 701 O O . PHE A 1 85 ? -2.122 10.894 -3.892 1.00 94.38 85 PHE A O 1
ATOM 708 N N . PHE A 1 86 ? -3.706 9.360 -4.305 1.00 95.06 86 PHE A N 1
ATOM 709 C CA . PHE A 1 86 ? -2.855 8.232 -3.931 1.00 95.06 86 PHE A CA 1
ATOM 710 C C . PHE A 1 86 ? -1.619 8.076 -4.851 1.00 95.06 86 PHE A C 1
ATOM 712 O O . PHE A 1 86 ? -0.505 8.067 -4.322 1.00 95.06 86 PHE A O 1
ATOM 719 N N . PRO A 1 87 ? -1.739 8.063 -6.198 1.00 95.56 87 PRO A N 1
ATOM 720 C CA . PRO A 1 87 ? -0.585 8.097 -7.099 1.00 95.56 87 PRO A CA 1
ATOM 721 C C . PRO A 1 87 ? 0.354 9.292 -6.876 1.00 95.56 87 PRO A C 1
ATOM 723 O O . PRO A 1 87 ? 1.569 9.149 -7.003 1.00 95.56 87 PRO A O 1
ATOM 726 N N . MET A 1 88 ? -0.169 10.475 -6.528 1.00 95.69 88 MET A N 1
ATOM 727 C CA . MET A 1 88 ? 0.658 11.645 -6.208 1.00 95.69 88 MET A CA 1
ATOM 728 C C . MET A 1 88 ? 1.467 11.441 -4.922 1.00 95.69 88 MET A C 1
ATOM 730 O O . MET A 1 88 ? 2.666 11.733 -4.901 1.00 95.69 88 MET A O 1
ATOM 734 N N . LEU A 1 89 ? 0.844 10.912 -3.864 1.00 96.12 89 LEU A N 1
ATOM 735 C CA . LEU A 1 89 ? 1.534 10.521 -2.630 1.00 96.12 89 LEU A CA 1
ATOM 736 C C . LEU A 1 89 ? 2.617 9.469 -2.907 1.00 96.12 89 LEU A C 1
ATOM 738 O O . LEU A 1 89 ? 3.748 9.598 -2.428 1.00 96.12 89 LEU A O 1
ATOM 742 N N . LEU A 1 90 ? 2.300 8.470 -3.729 1.00 96.94 90 LEU A N 1
ATOM 743 C CA . LEU A 1 90 ? 3.235 7.436 -4.160 1.00 96.94 90 LEU A CA 1
ATOM 744 C C . LEU A 1 90 ? 4.426 8.028 -4.929 1.00 96.94 90 LEU A C 1
ATOM 746 O O . LEU A 1 90 ? 5.578 7.750 -4.608 1.00 96.94 90 LEU A O 1
ATOM 750 N N . ARG A 1 91 ? 4.172 8.919 -5.893 1.00 96.62 91 ARG A N 1
ATOM 751 C CA . ARG A 1 91 ? 5.215 9.602 -6.671 1.00 96.62 91 ARG A CA 1
ATOM 752 C C . ARG A 1 91 ? 6.143 10.427 -5.785 1.00 96.62 91 ARG A C 1
ATOM 754 O O . ARG A 1 91 ? 7.360 10.370 -5.945 1.00 96.62 91 ARG A O 1
ATOM 761 N N . ASN A 1 92 ? 5.586 11.202 -4.858 1.00 96.75 92 ASN A N 1
ATOM 762 C CA . ASN A 1 92 ? 6.376 12.057 -3.975 1.00 96.75 92 ASN A CA 1
ATOM 763 C C . ASN A 1 92 ? 7.206 11.233 -2.982 1.00 96.75 92 ASN A C 1
ATOM 765 O O . ASN A 1 92 ? 8.397 11.493 -2.826 1.00 96.75 92 ASN A O 1
ATOM 769 N N . SER A 1 93 ? 6.616 10.203 -2.369 1.00 96.06 93 SER A N 1
ATOM 770 C CA . SER A 1 93 ? 7.344 9.293 -1.473 1.00 96.06 93 SER A CA 1
ATOM 771 C C . SER A 1 93 ? 8.446 8.516 -2.203 1.00 96.06 93 SER A C 1
ATOM 773 O O . SER A 1 93 ? 9.562 8.430 -1.692 1.00 96.06 93 SER A O 1
ATOM 775 N N . SER A 1 94 ? 8.189 8.060 -3.433 1.00 95.50 94 SER A N 1
ATOM 776 C CA . SER A 1 94 ? 9.195 7.423 -4.291 1.00 95.50 94 SER A CA 1
ATOM 777 C C . SER A 1 94 ? 10.351 8.362 -4.630 1.00 95.50 94 SER A C 1
ATOM 779 O O . SER A 1 94 ? 11.508 7.943 -4.621 1.00 95.50 94 SER A O 1
ATOM 781 N N . LYS A 1 95 ? 10.068 9.639 -4.924 1.00 94.81 95 LYS A N 1
ATOM 782 C CA . LYS A 1 95 ? 11.111 10.645 -5.177 1.00 94.81 95 LYS A CA 1
ATOM 783 C C . LYS A 1 95 ? 11.980 10.867 -3.944 1.00 94.81 95 LYS A C 1
ATOM 785 O O . LYS A 1 95 ? 13.201 10.850 -4.065 1.00 94.81 95 LYS A O 1
ATOM 790 N N . ILE A 1 96 ? 11.373 11.013 -2.766 1.00 94.75 96 ILE A N 1
ATOM 791 C CA . ILE A 1 96 ? 12.111 11.146 -1.501 1.00 94.75 96 ILE A CA 1
ATOM 792 C C . ILE A 1 96 ? 13.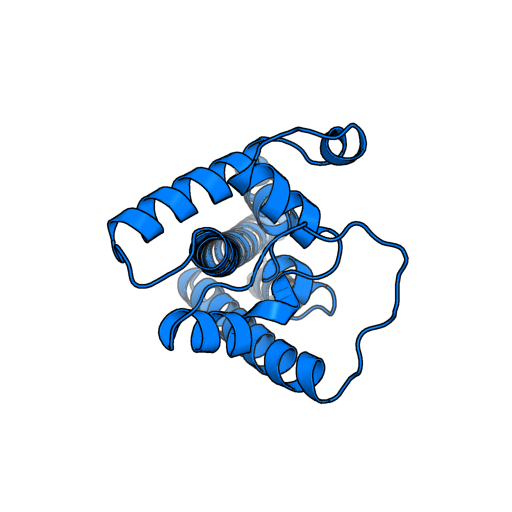030 9.937 -1.300 1.00 94.75 96 ILE A C 1
ATOM 794 O O . ILE A 1 96 ? 14.220 10.101 -1.047 1.00 94.75 96 ILE A O 1
ATOM 798 N N . LEU A 1 97 ? 12.510 8.725 -1.494 1.00 93.06 97 LEU A N 1
ATOM 799 C CA . LEU A 1 97 ? 13.290 7.501 -1.346 1.00 93.06 97 LEU A CA 1
ATOM 800 C C . LEU A 1 97 ? 14.449 7.414 -2.353 1.00 93.06 97 LEU A C 1
ATOM 802 O O . LEU A 1 97 ? 15.551 7.015 -1.982 1.00 93.06 97 LEU A O 1
ATOM 806 N N . SER A 1 98 ? 14.232 7.851 -3.598 1.00 91.88 98 SER A N 1
ATOM 807 C CA . SER A 1 98 ? 15.282 7.896 -4.625 1.00 91.88 98 SER A CA 1
ATOM 808 C C . SER A 1 98 ? 16.422 8.865 -4.289 1.00 91.88 98 SER A C 1
ATOM 810 O O . SER A 1 98 ? 17.561 8.619 -4.673 1.00 91.88 98 SER A O 1
ATOM 812 N N . VAL A 1 99 ? 16.132 9.934 -3.538 1.00 92.00 99 VAL A N 1
ATOM 813 C CA . VAL A 1 99 ? 17.143 10.883 -3.047 1.00 92.00 99 VAL A CA 1
ATOM 814 C C . VAL A 1 99 ? 17.914 10.306 -1.857 1.00 92.00 99 VAL A C 1
ATOM 816 O O . VAL A 1 99 ? 19.106 10.563 -1.735 1.00 92.00 99 VAL A O 1
ATOM 819 N N . ILE A 1 100 ? 17.260 9.518 -0.994 1.00 89.62 100 ILE A N 1
ATOM 820 C CA . ILE A 1 100 ? 17.896 8.877 0.172 1.00 89.62 100 ILE A CA 1
ATOM 821 C C . ILE A 1 100 ? 18.828 7.733 -0.254 1.00 89.62 100 ILE A C 1
ATOM 823 O O . ILE A 1 100 ? 19.899 7.569 0.326 1.00 89.62 100 ILE A O 1
ATOM 827 N N . PHE A 1 101 ? 18.445 6.958 -1.273 1.00 84.94 101 PHE A N 1
ATOM 828 C CA . PHE A 1 101 ? 19.226 5.831 -1.796 1.00 84.94 101 PHE A CA 1
ATOM 829 C C . PHE A 1 101 ? 19.654 6.065 -3.253 1.00 84.94 101 PHE A C 1
ATOM 831 O O . PHE A 1 101 ? 19.259 5.297 -4.143 1.00 84.94 101 PHE A O 1
ATOM 838 N N . PRO A 1 102 ? 20.458 7.111 -3.526 1.00 73.25 102 PRO A N 1
ATOM 839 C CA . PRO A 1 102 ? 20.856 7.427 -4.886 1.00 73.25 102 PRO A CA 1
ATOM 840 C C . PRO A 1 102 ? 21.655 6.251 -5.468 1.00 73.25 102 PRO A C 1
ATOM 842 O O . PRO A 1 102 ? 22.476 5.636 -4.786 1.00 73.25 102 PRO A O 1
ATOM 845 N N . PHE A 1 103 ? 21.371 5.900 -6.724 1.00 71.56 103 PHE A N 1
ATOM 846 C CA . PHE A 1 103 ? 22.032 4.831 -7.496 1.00 71.56 103 PHE A CA 1
ATOM 847 C C . PHE A 1 103 ? 21.838 3.385 -7.004 1.00 71.56 103 PHE A C 1
ATOM 849 O O . PHE A 1 103 ? 22.308 2.459 -7.660 1.00 71.56 103 PHE A O 1
ATOM 856 N N . SER A 1 104 ? 21.124 3.156 -5.898 1.00 80.88 104 SER A N 1
ATOM 857 C CA . SER A 1 104 ? 20.907 1.800 -5.365 1.00 80.88 104 SER A CA 1
ATOM 858 C C . SER A 1 104 ? 19.628 1.146 -5.887 1.00 80.88 104 SER A C 1
ATOM 860 O O . SER A 1 104 ? 19.576 -0.073 -6.045 1.00 80.88 104 SER A O 1
ATOM 862 N N . LEU A 1 105 ? 18.587 1.939 -6.148 1.00 89.44 105 LEU A N 1
ATOM 863 C CA . LEU A 1 105 ? 17.272 1.451 -6.554 1.00 89.44 105 LEU A CA 1
ATOM 864 C C . LEU A 1 105 ? 16.802 2.148 -7.830 1.00 89.44 105 LEU A C 1
ATOM 866 O O . LEU A 1 105 ? 16.952 3.356 -8.001 1.00 89.44 105 LEU A O 1
ATOM 870 N N . SER A 1 106 ? 16.213 1.364 -8.728 1.00 91.62 106 SER A N 1
ATOM 871 C CA . SER A 1 106 ? 15.504 1.871 -9.901 1.00 91.62 106 SER A CA 1
ATOM 872 C C . SER A 1 106 ? 14.254 2.655 -9.477 1.00 91.62 106 SER A C 1
ATOM 874 O O . SER A 1 106 ? 13.688 2.368 -8.417 1.00 91.62 106 SER A O 1
ATOM 876 N N . PRO A 1 107 ? 13.763 3.598 -10.305 1.00 91.88 107 PRO A N 1
ATOM 877 C CA . PRO A 1 107 ? 12.538 4.342 -10.012 1.00 91.88 107 PRO A CA 1
ATOM 878 C C . PRO A 1 107 ? 11.342 3.437 -9.694 1.00 91.88 107 PRO A C 1
ATOM 880 O O . PRO A 1 107 ? 10.578 3.736 -8.780 1.00 91.88 107 PRO A O 1
ATOM 883 N N . LEU A 1 108 ? 11.221 2.300 -10.390 1.00 92.44 108 LEU A N 1
ATOM 884 C CA . LEU A 1 108 ? 10.175 1.313 -10.132 1.00 92.44 108 LEU A CA 1
ATOM 885 C C . LEU A 1 108 ? 10.294 0.701 -8.733 1.00 92.44 108 LEU A C 1
ATOM 887 O O . LEU A 1 108 ? 9.305 0.639 -8.011 1.00 92.44 108 LEU A O 1
ATOM 891 N N . ASN A 1 109 ? 11.490 0.266 -8.333 1.00 93.81 109 ASN A N 1
ATOM 892 C CA . ASN A 1 109 ? 11.689 -0.345 -7.018 1.00 93.81 109 ASN A CA 1
ATOM 893 C C . ASN A 1 109 ? 11.576 0.670 -5.880 1.00 93.81 109 ASN A C 1
ATOM 895 O O . ASN A 1 109 ? 11.100 0.314 -4.803 1.00 93.81 109 ASN A O 1
ATOM 899 N N . CYS A 1 110 ? 11.934 1.933 -6.125 1.00 94.81 110 CYS A N 1
ATOM 900 C CA . CYS A 1 110 ? 11.599 3.026 -5.217 1.00 94.81 110 CYS A CA 1
ATOM 901 C C . CYS A 1 110 ? 10.079 3.152 -5.060 1.00 94.81 110 CYS A C 1
ATOM 903 O O . CYS A 1 110 ? 9.595 3.143 -3.935 1.00 94.81 110 CYS A O 1
ATOM 905 N N . ALA A 1 111 ? 9.320 3.189 -6.159 1.00 95.31 111 ALA A N 1
ATOM 906 C CA . ALA A 1 111 ? 7.864 3.296 -6.103 1.00 95.31 111 ALA A CA 1
ATOM 907 C C . ALA A 1 111 ? 7.223 2.083 -5.414 1.00 95.31 111 ALA A C 1
ATOM 909 O O . ALA A 1 111 ? 6.369 2.250 -4.548 1.00 95.31 111 ALA A O 1
ATOM 910 N N . LEU A 1 112 ? 7.680 0.870 -5.724 1.00 95.38 112 LEU A N 1
ATOM 911 C CA . LEU A 1 112 ? 7.226 -0.375 -5.106 1.00 95.38 112 LEU A CA 1
ATOM 912 C C . LEU A 1 112 ? 7.444 -0.363 -3.585 1.00 95.38 112 LEU A C 1
ATOM 914 O O . LEU A 1 112 ? 6.505 -0.580 -2.818 1.00 95.38 112 LEU A O 1
ATOM 918 N N . LEU A 1 113 ? 8.671 -0.062 -3.146 1.00 95.75 113 LEU A N 1
ATOM 919 C CA . LEU A 1 113 ? 9.020 -0.007 -1.729 1.00 95.75 113 LEU A CA 1
ATOM 920 C C . LEU A 1 113 ? 8.254 1.113 -1.013 1.00 95.75 113 LEU A C 1
ATOM 922 O O . LEU A 1 113 ? 7.682 0.886 0.053 1.00 95.75 113 LEU A O 1
ATOM 926 N N . SER A 1 114 ? 8.185 2.303 -1.615 1.00 96.19 114 SER A N 1
ATOM 927 C CA . SER A 1 114 ? 7.413 3.427 -1.086 1.00 96.19 114 SER A CA 1
ATOM 928 C C . SER A 1 114 ? 5.932 3.092 -0.950 1.00 96.19 114 SER A C 1
ATOM 930 O O . SER A 1 114 ? 5.351 3.400 0.085 1.00 96.19 114 SER A O 1
ATOM 932 N N . GLY A 1 115 ? 5.329 2.430 -1.937 1.00 96.38 115 GLY A N 1
ATOM 933 C CA . GLY A 1 115 ? 3.921 2.046 -1.907 1.00 96.38 115 GLY A CA 1
ATOM 934 C C . GLY A 1 115 ? 3.603 1.061 -0.789 1.00 96.38 115 GLY A C 1
ATOM 935 O O . GLY A 1 115 ? 2.666 1.295 -0.028 1.00 96.38 115 GLY A O 1
ATOM 936 N N . VAL A 1 116 ? 4.420 0.017 -0.619 1.00 96.81 116 VAL A N 1
ATOM 937 C CA . VAL A 1 116 ? 4.235 -0.972 0.458 1.0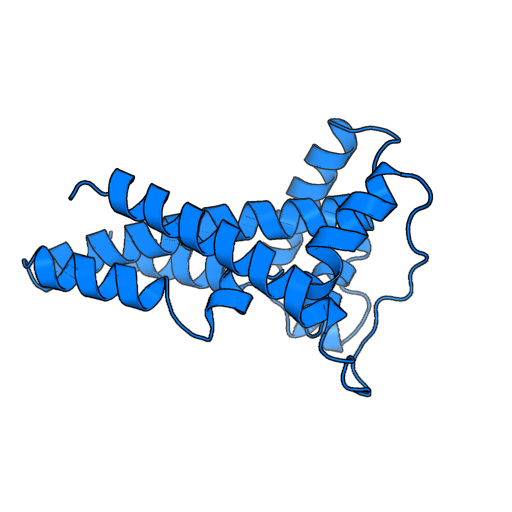0 96.81 116 VAL A CA 1
ATOM 938 C C . VAL A 1 116 ? 4.398 -0.331 1.841 1.00 96.81 116 VAL A C 1
ATOM 940 O O . VAL A 1 116 ? 3.596 -0.591 2.743 1.00 96.81 116 VAL A O 1
ATOM 943 N N . LEU A 1 117 ? 5.398 0.540 2.023 1.00 96.19 117 LEU A N 1
ATOM 944 C CA . LEU A 1 117 ? 5.602 1.263 3.284 1.00 96.19 117 LEU A CA 1
ATOM 945 C C . LEU A 1 117 ? 4.440 2.216 3.580 1.00 96.19 117 LEU A C 1
ATOM 947 O O . LEU A 1 117 ? 3.892 2.207 4.685 1.00 96.19 117 LEU A O 1
ATOM 951 N N . LEU A 1 118 ? 4.040 3.005 2.584 1.00 96.56 118 LEU A N 1
ATOM 952 C CA . LEU A 1 118 ? 2.947 3.962 2.689 1.00 96.56 118 LEU A CA 1
ATOM 953 C C . LEU A 1 118 ? 1.634 3.254 3.033 1.00 96.56 118 LEU A C 1
ATOM 955 O O . LEU A 1 118 ? 0.967 3.649 3.988 1.00 96.56 118 LEU A O 1
ATOM 959 N N . ASN A 1 119 ? 1.306 2.156 2.352 1.00 96.69 119 ASN A N 1
ATOM 960 C CA . ASN A 1 119 ? 0.094 1.396 2.642 1.00 96.69 119 ASN A CA 1
ATOM 961 C C . ASN A 1 119 ? 0.146 0.647 3.969 1.00 96.69 119 ASN A C 1
ATOM 963 O O . ASN A 1 119 ? -0.862 0.612 4.669 1.00 96.69 119 ASN A O 1
ATOM 967 N N . SER A 1 120 ? 1.312 0.169 4.403 1.00 96.50 120 SER A N 1
ATOM 968 C CA . SER A 1 120 ? 1.459 -0.416 5.742 1.00 96.50 120 SER A CA 1
ATOM 969 C C . SER A 1 120 ? 1.167 0.598 6.855 1.00 96.50 120 SER A C 1
ATOM 971 O O . SER A 1 120 ? 0.515 0.266 7.853 1.00 96.50 120 SER A O 1
ATOM 973 N N . ILE A 1 121 ? 1.612 1.848 6.676 1.00 95.88 121 ILE A N 1
ATOM 974 C CA . ILE A 1 121 ? 1.338 2.948 7.608 1.00 95.88 121 ILE A CA 1
ATOM 975 C C . ILE A 1 121 ? -0.140 3.341 7.543 1.00 95.88 121 ILE A C 1
ATOM 977 O O . ILE A 1 121 ? -0.800 3.362 8.581 1.00 95.88 121 ILE A O 1
ATOM 981 N N . LEU A 1 122 ? -0.679 3.606 6.349 1.00 96.25 122 LEU A N 1
ATOM 982 C CA . LEU A 1 122 ? -2.071 4.029 6.167 1.00 96.25 122 LEU A CA 1
ATOM 983 C C . LEU A 1 122 ? -3.070 2.972 6.638 1.00 96.25 122 LEU A C 1
ATOM 985 O O . LEU A 1 122 ? -4.034 3.319 7.314 1.00 96.25 122 LEU A O 1
ATOM 989 N N . ALA A 1 123 ? -2.814 1.690 6.374 1.00 96.25 123 ALA A N 1
ATOM 990 C CA . ALA A 1 123 ? -3.626 0.593 6.892 1.00 96.25 123 ALA A CA 1
ATOM 991 C C . ALA A 1 123 ? -3.628 0.589 8.424 1.00 96.25 123 ALA A C 1
ATOM 993 O O . ALA A 1 123 ? -4.680 0.494 9.047 1.00 96.25 123 ALA A O 1
ATOM 994 N N . SER A 1 124 ? -2.461 0.770 9.047 1.00 96.12 124 SER A N 1
ATOM 995 C CA . SER A 1 124 ? -2.353 0.798 10.508 1.00 96.12 124 SER A CA 1
ATOM 996 C C . SER A 1 124 ? -3.026 2.025 11.123 1.00 96.12 124 SER A C 1
ATOM 998 O O . SER A 1 124 ? -3.651 1.917 12.180 1.00 96.12 124 SER A O 1
ATOM 1000 N N . LEU A 1 125 ? -2.966 3.177 10.451 1.00 95.38 125 LEU A N 1
ATOM 1001 C CA . LEU A 1 125 ? -3.725 4.366 10.835 1.00 95.38 125 LEU A CA 1
ATOM 1002 C C . LEU A 1 125 ? -5.235 4.149 10.675 1.00 95.38 125 LEU A C 1
ATOM 1004 O O . LEU A 1 125 ? -5.983 4.494 11.586 1.00 95.38 125 LEU A O 1
ATOM 1008 N N . SER A 1 126 ? -5.672 3.527 9.576 1.00 95.50 126 SER A N 1
ATOM 1009 C CA . SER A 1 126 ? -7.072 3.167 9.330 1.00 95.50 126 SER A CA 1
ATOM 1010 C C . SER A 1 126 ? -7.608 2.237 10.420 1.00 95.50 126 SER A C 1
ATOM 1012 O O . SER A 1 126 ? -8.642 2.534 11.013 1.00 95.50 126 SER A O 1
ATOM 1014 N N . THR A 1 127 ? -6.868 1.193 10.801 1.00 96.19 127 THR A N 1
ATOM 1015 C CA . THR A 1 127 ? -7.256 0.295 11.899 1.00 96.19 127 THR A CA 1
ATOM 1016 C C . THR A 1 127 ? -7.401 1.037 13.228 1.00 96.19 127 THR A C 1
ATOM 1018 O O . THR A 1 127 ? -8.363 0.823 13.967 1.00 96.19 127 THR A O 1
ATOM 1021 N N . VAL A 1 128 ? -6.462 1.931 13.559 1.00 95.75 128 VAL A N 1
ATOM 1022 C CA . VAL A 1 128 ? -6.543 2.728 14.795 1.00 95.75 128 VAL A CA 1
ATOM 1023 C C . VAL A 1 128 ? -7.719 3.705 14.746 1.00 95.75 128 VAL A C 1
ATOM 1025 O O . VAL A 1 128 ? -8.386 3.900 15.765 1.00 95.75 128 VAL A O 1
ATOM 1028 N N . ALA A 1 129 ? -7.986 4.314 13.591 1.00 95.38 129 ALA A N 1
ATOM 1029 C CA . ALA A 1 129 ? -9.134 5.189 13.394 1.00 95.38 129 ALA A CA 1
ATOM 1030 C C . ALA A 1 129 ? -10.448 4.413 13.567 1.00 95.38 129 ALA A C 1
ATOM 1032 O O . ALA A 1 129 ? -11.300 4.845 14.341 1.00 95.38 129 ALA A O 1
ATOM 1033 N N . LEU A 1 130 ? -10.563 3.221 12.971 1.00 95.88 130 LEU A N 1
ATOM 1034 C CA . LEU A 1 130 ? -11.714 2.333 13.131 1.00 95.88 130 LEU A CA 1
ATOM 1035 C C . LEU A 1 130 ? -11.919 1.919 14.593 1.00 95.88 130 LEU A C 1
ATOM 1037 O O . LEU A 1 130 ? -13.041 1.973 15.093 1.00 95.88 130 LEU A O 1
ATOM 1041 N N . TYR A 1 131 ? -10.845 1.563 15.305 1.00 95.81 131 TYR A N 1
ATOM 1042 C CA . TYR A 1 131 ? -10.898 1.261 16.738 1.00 95.81 131 TYR A CA 1
ATOM 1043 C C . TYR A 1 131 ? -11.471 2.439 17.539 1.00 95.81 131 TYR A C 1
ATOM 1045 O O . TYR A 1 131 ? -12.400 2.269 18.329 1.00 95.81 131 TYR A O 1
ATOM 1053 N N . LYS A 1 132 ? -10.943 3.651 17.321 1.00 94.56 132 LYS A N 1
ATOM 1054 C CA . LYS A 1 132 ? -11.400 4.861 18.022 1.00 94.56 132 LYS A CA 1
ATOM 1055 C C . LYS A 1 132 ? -12.854 5.193 17.693 1.00 94.56 132 LYS A C 1
ATOM 1057 O O . LYS A 1 132 ? -13.614 5.508 18.606 1.00 94.56 132 LYS A O 1
ATOM 1062 N N . LEU A 1 133 ? -13.236 5.102 16.421 1.00 95.12 133 LEU A N 1
ATOM 1063 C CA . LEU A 1 133 ? -14.598 5.352 15.958 1.00 95.12 133 LEU A CA 1
ATOM 1064 C C . LEU A 1 133 ? -15.577 4.357 16.587 1.00 95.12 133 LEU A C 1
ATOM 1066 O O . LEU A 1 133 ? -16.541 4.761 17.229 1.00 95.12 133 LEU A O 1
ATOM 1070 N N . THR A 1 134 ? -15.275 3.061 16.507 1.00 95.62 134 THR A N 1
ATOM 1071 C CA . THR A 1 134 ? -16.119 1.998 17.074 1.00 95.62 134 THR A CA 1
ATOM 1072 C C . THR A 1 134 ? -16.264 2.154 18.587 1.00 95.62 134 THR A C 1
ATOM 1074 O O . THR A 1 134 ? -17.366 2.037 19.119 1.00 95.62 134 THR A O 1
ATOM 1077 N N . LYS A 1 135 ? -15.174 2.495 19.292 1.00 94.81 135 LYS A N 1
ATOM 1078 C CA . LYS A 1 135 ? -15.215 2.749 20.738 1.00 94.81 135 LYS A CA 1
ATOM 1079 C C . LYS A 1 135 ? -16.120 3.933 21.082 1.00 94.81 135 LYS A C 1
ATOM 1081 O O . LYS A 1 135 ? -16.835 3.860 22.072 1.00 94.81 135 LYS A O 1
ATOM 1086 N N . ARG A 1 136 ? -16.116 5.002 20.279 1.00 93.44 136 ARG A N 1
ATOM 1087 C CA . ARG A 1 136 ? -16.990 6.169 20.490 1.00 93.44 136 ARG A CA 1
ATOM 1088 C C . ARG A 1 136 ? -18.458 5.873 20.201 1.00 93.44 136 ARG A C 1
ATOM 1090 O O . ARG A 1 136 ? -19.312 6.331 20.948 1.00 93.44 136 ARG A O 1
ATOM 1097 N N . VAL A 1 137 ? -18.753 5.114 19.150 1.00 95.44 137 VAL A N 1
ATOM 1098 C CA . VAL A 1 137 ? -20.139 4.810 18.762 1.00 95.44 137 VAL A CA 1
ATOM 1099 C C . VAL A 1 137 ? -20.778 3.811 19.726 1.00 95.44 137 VAL A C 1
ATOM 1101 O O . VAL A 1 137 ? -21.880 4.041 20.209 1.00 95.44 137 VAL A O 1
ATOM 1104 N N . PHE A 1 138 ? -20.080 2.719 20.044 1.00 95.25 138 PHE A N 1
ATOM 1105 C CA . PHE A 1 138 ? -20.649 1.611 20.818 1.00 95.25 138 PHE A CA 1
ATOM 1106 C C . PHE A 1 138 ? -20.290 1.638 22.305 1.00 95.25 138 PHE A C 1
ATOM 1108 O O . PHE A 1 138 ? -20.787 0.805 23.058 1.00 95.25 138 PHE A O 1
ATOM 1115 N N . GLN A 1 139 ? -19.397 2.540 22.732 1.00 93.75 139 GLN A N 1
ATOM 1116 C CA . GLN A 1 139 ? -18.947 2.675 24.128 1.00 93.75 139 GLN A CA 1
ATOM 1117 C C . GLN A 1 139 ? -18.414 1.360 24.739 1.00 93.75 139 GLN A C 1
ATOM 1119 O O . GLN A 1 139 ? -18.351 1.202 25.955 1.00 93.75 139 GLN A O 1
ATOM 1124 N N . SER A 1 140 ? -17.985 0.413 23.895 1.00 95.19 140 SER A N 1
ATOM 1125 C CA . SER A 1 140 ? -17.486 -0.904 24.297 1.00 95.19 140 SER A CA 1
ATOM 1126 C C . SER A 1 140 ? -16.078 -1.128 23.766 1.00 95.19 140 SER A C 1
ATOM 1128 O O . SER A 1 140 ? -15.829 -1.134 22.558 1.00 95.19 140 SER A O 1
ATOM 1130 N N . GLU A 1 141 ? -15.134 -1.329 24.685 1.00 94.25 141 GLU A N 1
ATOM 1131 C CA . GLU A 1 141 ? -13.733 -1.550 24.333 1.00 94.25 141 GLU A CA 1
ATOM 1132 C C . GLU A 1 141 ? -13.504 -2.911 23.674 1.00 94.25 141 GLU A C 1
ATOM 1134 O O . GLU A 1 141 ? -12.743 -3.001 22.712 1.00 94.25 141 GLU A O 1
ATOM 1139 N N . ILE A 1 142 ? -14.194 -3.951 24.151 1.00 95.19 142 ILE A N 1
ATOM 1140 C CA . ILE A 1 142 ? -14.096 -5.303 23.587 1.00 95.19 142 ILE A CA 1
ATOM 1141 C C . ILE A 1 142 ? -14.600 -5.286 22.145 1.00 95.19 142 ILE A C 1
ATOM 1143 O O . ILE A 1 142 ? -13.915 -5.768 21.249 1.00 95.19 142 ILE A O 1
ATOM 1147 N N . PHE A 1 143 ? -15.755 -4.660 21.901 1.00 96.19 143 PHE A N 1
ATOM 1148 C CA . PHE A 1 143 ? -16.333 -4.590 20.562 1.00 96.19 143 PHE A CA 1
ATOM 1149 C C . PHE A 1 143 ? -15.449 -3.798 19.589 1.00 96.19 143 PHE A C 1
ATOM 1151 O O . PHE A 1 143 ? -15.209 -4.234 18.460 1.00 96.19 143 PHE A O 1
ATOM 1158 N N . ALA A 1 144 ? -14.899 -2.669 20.043 1.00 96.06 144 ALA 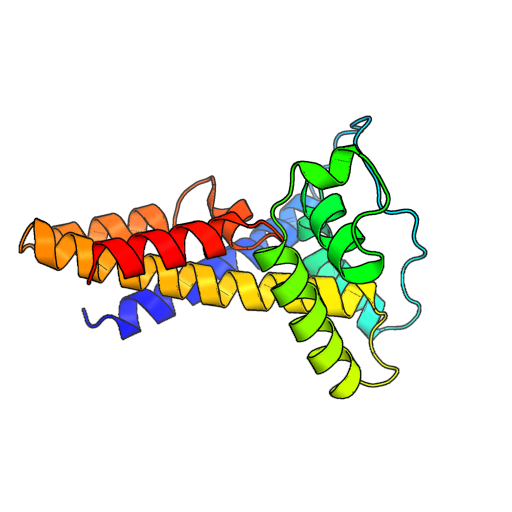A N 1
ATOM 1159 C CA . ALA A 1 144 ? -13.965 -1.871 19.259 1.00 96.06 144 ALA A CA 1
ATOM 1160 C C . ALA A 1 144 ? -12.685 -2.639 18.915 1.00 96.06 144 ALA A C 1
ATOM 1162 O O . ALA A 1 144 ? -12.214 -2.579 17.778 1.00 96.06 144 ALA A O 1
ATOM 1163 N N . LEU A 1 145 ? -12.128 -3.371 19.884 1.00 95.75 145 LEU A N 1
ATOM 1164 C CA . LEU A 1 145 ? -10.929 -4.170 19.675 1.00 95.75 145 LEU A CA 1
ATOM 1165 C C . LEU A 1 145 ? -11.193 -5.306 18.686 1.00 95.75 145 LEU A C 1
ATOM 1167 O O . LEU A 1 145 ? -10.455 -5.436 17.715 1.00 95.75 145 LEU A O 1
ATOM 1171 N N . THR A 1 146 ? -12.258 -6.084 18.884 1.00 95.81 146 THR A N 1
ATOM 1172 C CA . THR A 1 146 ? -12.614 -7.188 17.985 1.00 95.81 146 THR A CA 1
ATOM 1173 C C . THR A 1 146 ? -12.837 -6.692 16.558 1.00 95.81 146 THR A C 1
ATOM 1175 O O . THR A 1 146 ? -12.297 -7.279 15.623 1.00 95.81 146 THR A O 1
ATOM 1178 N N . SER A 1 147 ? -13.537 -5.568 16.381 1.00 96.00 147 SER A N 1
ATOM 1179 C CA . SER A 1 147 ? -13.757 -4.962 15.060 1.00 96.00 147 SER A CA 1
ATOM 1180 C C . SER A 1 147 ? -12.442 -4.568 14.381 1.00 96.00 147 SER A C 1
ATOM 1182 O O . SER A 1 147 ? -12.229 -4.873 13.210 1.00 96.00 147 SER A O 1
ATOM 1184 N N . ALA A 1 148 ? -11.520 -3.948 15.124 1.00 96.00 148 ALA A N 1
ATOM 1185 C CA . ALA A 1 148 ? -10.208 -3.566 14.608 1.00 96.00 148 ALA A CA 1
ATOM 1186 C C . ALA A 1 148 ? -9.334 -4.782 14.243 1.00 96.00 148 ALA A C 1
ATOM 1188 O O . ALA A 1 148 ? -8.663 -4.773 13.212 1.00 96.00 148 ALA A O 1
ATOM 1189 N N . LEU A 1 149 ? -9.358 -5.844 15.056 1.00 95.44 149 LEU A N 1
ATOM 1190 C CA . LEU A 1 149 ? -8.614 -7.077 14.783 1.00 95.44 149 LEU A CA 1
ATOM 1191 C C . LEU A 1 149 ? -9.147 -7.795 13.537 1.00 95.44 149 LEU A C 1
ATOM 1193 O O . LEU A 1 149 ? -8.352 -8.185 12.682 1.00 95.44 149 LEU A O 1
ATOM 1197 N N . LEU A 1 150 ? -10.471 -7.918 13.403 1.00 95.81 150 LEU A N 1
ATOM 1198 C CA . LEU A 1 150 ? -11.114 -8.517 12.227 1.00 95.81 150 LEU A CA 1
ATOM 1199 C C . LEU A 1 150 ? -10.872 -7.693 10.958 1.00 95.81 150 LEU A C 1
ATOM 1201 O O . LEU A 1 150 ? -10.647 -8.255 9.891 1.00 95.81 150 LEU A O 1
ATOM 1205 N N . PHE A 1 151 ? -10.855 -6.363 11.070 1.00 95.44 151 PHE A N 1
ATOM 1206 C CA . PHE A 1 151 ? -10.490 -5.485 9.962 1.00 95.44 151 PHE A CA 1
ATOM 1207 C C . PHE A 1 151 ? -9.034 -5.692 9.513 1.00 95.44 151 PHE A C 1
ATOM 1209 O O . PHE A 1 151 ? -8.752 -5.726 8.317 1.00 95.44 151 PHE A O 1
ATOM 1216 N N . CYS A 1 152 ? -8.107 -5.881 10.458 1.00 94.25 152 CYS A N 1
ATOM 1217 C CA . CYS A 1 152 ? -6.716 -6.203 10.141 1.00 94.25 152 CYS A CA 1
ATOM 1218 C C . CYS A 1 152 ? -6.562 -7.583 9.489 1.00 94.25 152 CYS A C 1
ATOM 1220 O O . CYS A 1 152 ? -5.822 -7.703 8.509 1.00 94.25 152 CYS A O 1
ATOM 1222 N N . ILE A 1 153 ? -7.209 -8.610 10.046 1.00 94.38 153 ILE A N 1
ATOM 1223 C CA . ILE A 1 153 ? -7.087 -10.012 9.628 1.00 94.38 153 ILE A CA 1
ATOM 1224 C C . ILE A 1 153 ? -8.290 -10.390 8.760 1.00 94.38 153 ILE A C 1
ATOM 1226 O O . ILE A 1 153 ? -9.145 -11.180 9.153 1.00 94.38 153 ILE A O 1
ATOM 1230 N N . ASN A 1 154 ? -8.354 -9.825 7.560 1.00 93.25 154 ASN A N 1
ATOM 1231 C CA . ASN A 1 154 ? -9.331 -10.231 6.558 1.00 93.25 154 ASN A CA 1
ATOM 1232 C C . ASN A 1 154 ? -8.628 -10.735 5.281 1.00 93.25 154 ASN A C 1
ATOM 1234 O O . ASN A 1 154 ? -7.457 -10.414 5.049 1.00 93.25 154 ASN A O 1
ATOM 1238 N N . PRO A 1 155 ? -9.311 -11.518 4.428 1.00 90.06 155 PRO A N 1
ATOM 1239 C CA . PRO A 1 155 ? -8.742 -11.969 3.154 1.00 90.06 155 PRO A CA 1
ATOM 1240 C C . PRO A 1 155 ? -8.348 -10.805 2.232 1.00 90.06 155 PRO A C 1
ATOM 1242 O O . PRO A 1 155 ? -7.364 -10.888 1.505 1.00 90.06 155 PRO A O 1
ATOM 1245 N N . ALA A 1 156 ? -9.074 -9.687 2.319 1.00 91.06 156 ALA A N 1
ATOM 1246 C CA . ALA A 1 156 ? -8.796 -8.461 1.575 1.00 91.06 156 ALA A CA 1
ATOM 1247 C C . ALA A 1 156 ? -7.546 -7.702 2.070 1.00 91.06 156 ALA A C 1
ATOM 1249 O O . ALA A 1 156 ? -7.167 -6.691 1.485 1.00 91.06 156 ALA A O 1
ATOM 1250 N N . SER A 1 157 ? -6.868 -8.182 3.118 1.00 91.69 157 SER A N 1
ATOM 1251 C CA . SER A 1 157 ? -5.734 -7.490 3.740 1.00 91.69 157 SER A CA 1
ATOM 1252 C C . SER A 1 157 ? -4.545 -7.326 2.802 1.00 91.69 157 SER A C 1
ATOM 1254 O O . SER A 1 157 ? -3.731 -6.428 3.011 1.00 91.69 157 SER A O 1
ATOM 1256 N N . ILE A 1 158 ? -4.483 -8.128 1.736 1.00 93.56 158 ILE A N 1
ATOM 1257 C CA . ILE A 1 158 ? -3.524 -7.954 0.651 1.00 93.56 158 ILE A CA 1
ATOM 1258 C C . ILE A 1 158 ? -3.655 -6.576 -0.012 1.00 93.56 158 ILE A C 1
ATOM 1260 O O . ILE A 1 158 ? -2.633 -5.939 -0.237 1.00 93.56 158 ILE A O 1
ATOM 1264 N N . PHE A 1 159 ? -4.869 -6.051 -0.221 1.00 93.81 159 PHE A N 1
ATOM 1265 C CA . PHE A 1 159 ? -5.099 -4.720 -0.810 1.00 93.81 159 PHE A CA 1
ATOM 1266 C C . PHE A 1 159 ? -4.671 -3.586 0.121 1.00 93.81 159 PHE A C 1
ATOM 1268 O O . PHE A 1 159 ? -4.377 -2.478 -0.313 1.00 93.81 159 PHE A O 1
ATOM 1275 N N . PHE A 1 160 ? -4.574 -3.872 1.416 1.00 93.75 160 PHE A N 1
ATOM 1276 C CA . PHE A 1 160 ? -4.063 -2.918 2.388 1.00 93.75 160 PHE A CA 1
ATOM 1277 C C . PHE A 1 160 ? -2.527 -2.895 2.471 1.00 93.75 160 PHE A C 1
ATOM 1279 O O . PHE A 1 160 ? -1.979 -2.030 3.154 1.00 93.75 160 PHE A O 1
ATOM 1286 N N . SER A 1 161 ? -1.842 -3.836 1.813 1.00 93.75 161 SER A N 1
ATOM 1287 C CA . SER A 1 161 ? -0.375 -3.924 1.717 1.00 93.75 161 SER A CA 1
ATOM 1288 C C . SER A 1 161 ? 0.141 -3.666 0.297 1.00 93.75 161 SER A C 1
ATOM 1290 O O . SER A 1 161 ? 1.182 -3.034 0.132 1.00 93.75 161 SER A O 1
ATOM 1292 N N . ALA A 1 162 ? -0.581 -4.149 -0.717 1.00 94.31 162 ALA A N 1
ATOM 1293 C CA . ALA A 1 162 ? -0.326 -3.916 -2.135 1.00 94.31 162 ALA A CA 1
ATOM 1294 C C . ALA A 1 162 ? -0.524 -2.443 -2.497 1.00 94.31 162 ALA A C 1
ATOM 1296 O O . ALA A 1 162 ? -1.108 -1.702 -1.715 1.00 94.31 162 ALA A O 1
ATOM 1297 N N . LEU A 1 163 ? -0.070 -2.005 -3.675 1.00 94.56 163 LEU A N 1
ATOM 1298 C CA . LEU A 1 163 ? -0.140 -0.600 -4.094 1.00 94.56 163 LEU A CA 1
ATOM 1299 C C . LEU A 1 163 ? -1.546 -0.210 -4.564 1.00 94.56 163 LEU A C 1
ATOM 1301 O O . LEU A 1 163 ? -1.775 0.027 -5.743 1.00 94.56 163 LEU A O 1
ATOM 1305 N N . TYR A 1 164 ? -2.467 -0.148 -3.615 1.00 94.44 164 TYR A N 1
ATOM 1306 C CA . TYR A 1 164 ? -3.883 0.125 -3.802 1.00 94.44 164 TYR A CA 1
ATOM 1307 C C . TYR A 1 164 ? -4.309 1.347 -2.979 1.00 94.44 164 TYR A C 1
ATOM 1309 O O . TYR A 1 164 ? -3.696 1.684 -1.963 1.00 94.44 164 TYR A O 1
ATOM 1317 N N . SER A 1 165 ? -5.359 2.032 -3.424 1.00 94.69 165 SER A N 1
ATOM 1318 C CA . SER A 1 165 ? -5.845 3.278 -2.814 1.00 94.69 165 SER A CA 1
ATOM 1319 C C . SER A 1 165 ? -6.681 3.067 -1.543 1.00 94.69 165 SER A C 1
ATOM 1321 O O . SER A 1 165 ? -7.004 4.016 -0.833 1.00 94.69 165 SER A O 1
ATOM 1323 N N . GLU A 1 166 ? -7.032 1.827 -1.231 1.00 93.56 166 GLU A N 1
ATOM 1324 C CA . GLU A 1 166 ? -8.036 1.442 -0.249 1.00 93.56 166 GLU A CA 1
ATOM 1325 C C . GLU A 1 166 ? -7.608 1.819 1.168 1.00 93.56 166 GLU A C 1
ATOM 1327 O O . GLU A 1 166 ? -8.390 2.420 1.906 1.00 93.56 166 GLU A O 1
ATOM 1332 N N . SER A 1 167 ? -6.346 1.560 1.531 1.00 92.56 167 SER A N 1
ATOM 1333 C CA . SER A 1 16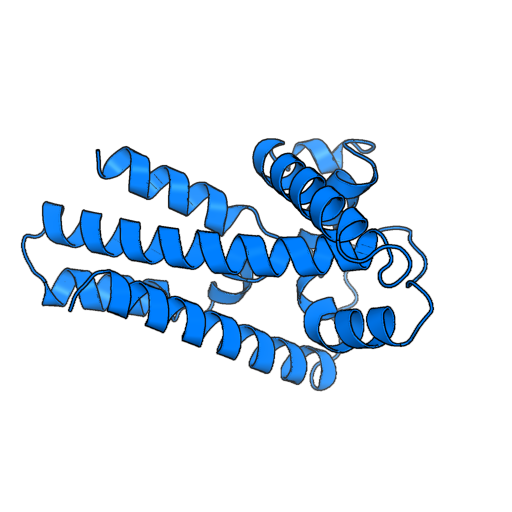7 ? -5.776 1.994 2.814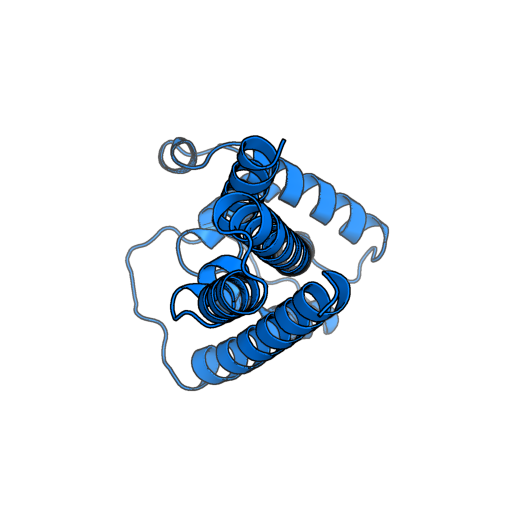 1.00 92.56 167 SER A CA 1
ATOM 1334 C C . SER A 1 167 ? -5.864 3.508 2.995 1.00 92.56 167 SER A C 1
ATOM 1336 O O . SER A 1 167 ? -6.194 3.984 4.082 1.00 92.56 167 SER A O 1
ATOM 1338 N N . PHE A 1 168 ? -5.599 4.272 1.931 1.00 93.12 168 PHE A N 1
ATOM 1339 C CA . PHE A 1 168 ? -5.696 5.729 1.951 1.00 93.12 168 PHE A CA 1
ATOM 1340 C C . PHE A 1 168 ? -7.146 6.179 2.136 1.00 93.12 168 PHE A C 1
ATOM 1342 O O . PHE A 1 168 ? -7.449 6.882 3.103 1.00 93.12 168 PHE A O 1
ATOM 1349 N N . SER A 1 169 ? -8.048 5.715 1.273 1.00 92.62 169 SER A N 1
ATOM 1350 C CA . SER A 1 169 ? -9.464 6.092 1.287 1.00 92.62 169 SER A CA 1
ATOM 1351 C C . SER A 1 169 ? -10.146 5.740 2.615 1.00 92.62 169 SER A C 1
ATOM 1353 O O . SER A 1 169 ? -10.847 6.575 3.183 1.00 92.62 169 SER A O 1
ATOM 1355 N N . LEU A 1 170 ? -9.889 4.548 3.169 1.00 92.81 170 LEU A N 1
ATOM 1356 C CA . LEU A 1 170 ? -10.435 4.126 4.465 1.00 92.81 170 LEU A CA 1
ATOM 1357 C C . LEU A 1 170 ? -9.846 4.913 5.636 1.00 92.81 170 LEU A C 1
ATOM 1359 O O . LEU A 1 170 ? -10.567 5.236 6.579 1.00 92.81 170 LEU A O 1
ATOM 1363 N N . SER A 1 171 ? -8.546 5.230 5.601 1.00 90.56 171 SER A N 1
ATOM 1364 C CA . SER A 1 171 ? -7.932 6.058 6.643 1.00 90.56 171 SER A CA 1
ATOM 1365 C C . SER A 1 171 ? -8.578 7.443 6.701 1.00 90.56 171 SER A C 1
ATOM 1367 O O . SER A 1 171 ? -8.944 7.895 7.785 1.00 90.56 171 SER A O 1
ATOM 1369 N N . LEU A 1 172 ? -8.807 8.071 5.543 1.00 91.56 172 LEU A N 1
ATOM 1370 C CA . LEU A 1 172 ? -9.461 9.370 5.455 1.00 91.56 172 LEU A CA 1
ATOM 1371 C C . LEU A 1 172 ? -10.922 9.287 5.908 1.00 91.56 172 LEU A C 1
ATOM 1373 O O . LEU A 1 172 ? -11.342 10.092 6.733 1.00 91.56 172 LEU A O 1
ATOM 1377 N N . LEU A 1 173 ? -11.670 8.285 5.435 1.00 92.50 173 LEU A N 1
ATOM 1378 C CA . LEU A 1 173 ? -13.073 8.085 5.800 1.00 92.50 173 LEU A CA 1
ATOM 1379 C C . LEU A 1 173 ? -13.257 7.945 7.317 1.00 92.50 173 LEU A C 1
ATOM 1381 O O . LEU A 1 173 ? -14.056 8.663 7.910 1.00 92.50 173 LEU A O 1
ATOM 1385 N N . PHE A 1 174 ? -12.501 7.056 7.966 1.00 92.19 174 PHE A N 1
ATOM 1386 C CA . PHE A 1 174 ? -12.648 6.826 9.406 1.00 92.19 174 PHE A CA 1
ATOM 1387 C C . PHE A 1 174 ? -12.165 8.002 10.252 1.00 92.19 174 PHE A C 1
ATOM 1389 O O . PHE A 1 174 ? -12.716 8.240 11.326 1.00 92.19 174 PHE A O 1
ATOM 1396 N N . LEU A 1 175 ? -11.151 8.740 9.789 1.00 89.56 175 LEU A N 1
ATOM 1397 C CA . LEU A 1 175 ? -10.727 9.970 10.451 1.00 89.56 175 LEU A CA 1
ATOM 1398 C C . LEU A 1 175 ? -11.808 11.049 10.354 1.00 89.56 175 LEU A C 1
ATOM 1400 O O . LEU A 1 175 ? -12.113 11.660 11.371 1.00 89.56 175 LEU A O 1
ATOM 1404 N N . LEU A 1 176 ? -12.419 11.238 9.180 1.00 89.81 176 LEU A N 1
ATOM 1405 C CA . LEU A 1 176 ? -13.488 12.219 8.973 1.00 89.81 176 LEU A CA 1
ATOM 1406 C C . LEU A 1 176 ? -14.754 11.883 9.768 1.00 89.81 176 LEU A C 1
ATOM 1408 O O . LEU A 1 176 ? -15.309 12.765 10.407 1.00 89.81 176 LEU A O 1
ATOM 1412 N N . CYS A 1 177 ? -15.188 10.619 9.787 1.00 86.31 177 CYS A N 1
ATOM 1413 C CA . CYS A 1 177 ? -16.346 10.190 10.583 1.00 86.31 177 CYS A CA 1
ATOM 1414 C C . CYS A 1 177 ? -16.077 10.167 12.096 1.00 86.31 177 CYS A C 1
ATOM 1416 O O . CYS A 1 177 ? -17.007 10.035 12.886 1.00 86.31 177 CYS A O 1
ATOM 1418 N N . GLY A 1 178 ? -14.805 10.197 12.499 1.00 71.62 178 GLY A N 1
ATOM 1419 C CA . GLY A 1 178 ? -14.385 10.220 13.894 1.00 71.62 178 GLY A CA 1
ATOM 1420 C C . GLY A 1 178 ? -14.128 11.621 14.451 1.00 71.62 178 GLY A C 1
ATOM 1421 O O . GLY A 1 178 ? -13.788 11.717 15.631 1.00 71.62 178 GLY A O 1
ATOM 1422 N N . LEU A 1 179 ? -14.215 12.678 13.649 1.00 61.75 179 LEU A N 1
ATOM 1423 C CA . LEU A 1 179 ? -14.255 14.059 14.142 1.00 61.75 179 LEU A CA 1
ATOM 1424 C C . LEU A 1 179 ? -15.671 14.394 14.614 1.00 61.75 179 LEU A C 1
ATOM 1426 O O . LEU A 1 179 ? -15.758 15.075 15.658 1.00 61.75 179 LEU A O 1
#

Foldseek 3Di:
DDLVVLLVVLLVLLVVLLVVLLVCPPVPDDDPDPADAQPDDQDDDDLSCVLCSRQVSLCPDCVRLLLCCLVPNDPDPVNVVPDVPLSVQLNVQLVVQCVVVPPRYDSSSSSRVSQQVVLSNLLSLLLSLQLLLCCVVVVDNVRSSVVSVCSSPDPCVSCSRRNHCCSVVSSVVSNVSND

Sequence (179 aa):
MSGTCVFKFSLFVRFFVIILQVIFNRCVPDHNADAFRLPYEKGVGVSNTIVSYFLEGFSRWDAQYFLHISLYGYTHENTLAFFPFFPMLLRNSSKILSVIFPFSLSPLNCALLSGVLLNSILASLSTVALYKLTKRVFQSEIFALTSALLFCINPASIFFSALYSESFSLSLLFLLCGL